Protein AF-A0A914XL50-F1 (afdb_monomer_lite)

pLDDT: mean 77.98, std 21.35, range [32.78, 97.94]

Foldseek 3Di:
DDDDAWQKWKDFPNHTDDCPDPQNWDADDNRPDIDRPPDDCVPRFGKMKIWTADPPPRDIDIDMDTPPDQDPVNVVVVVVVVVCVVVVVPPPDDDDDDDDDDDDDDDDDD

Radius of gyration: 24.65 Å; chains: 1; bounding box: 49×65×57 Å

Secondary structure (DSSP, 8-state):
----PPEEEEEETTEEE-TTSTT--EEETTTTEEE-SS--HHHH-EEEEEEEE-TTT--EEEEEEEESPPPHHHHHHHHHHHHHHHHHTT-SS----------PPPPPP-

Structure (mmCIF, N/CA/C/O backbone):
data_AF-A0A914XL50-F1
#
_entry.id   AF-A0A914XL50-F1
#
loop_
_atom_site.group_PDB
_atom_site.id
_atom_site.type_symbol
_atom_site.label_atom_id
_atom_site.label_alt_id
_atom_site.label_comp_id
_atom_site.label_asym_id
_atom_site.label_entity_id
_atom_site.label_seq_id
_atom_site.pdbx_PDB_ins_code
_atom_site.Cartn_x
_atom_site.Cartn_y
_atom_site.Cartn_z
_atom_site.occupancy
_atom_site.B_iso_or_equiv
_atom_site.auth_seq_id
_atom_site.auth_comp_id
_atom_site.auth_asym_id
_atom_site.auth_atom_id
_atom_site.pdbx_PDB_model_num
ATOM 1 N N . MET A 1 1 ? 2.205 -12.822 -28.667 1.00 46.56 1 MET A N 1
ATOM 2 C CA . MET A 1 1 ? 3.116 -11.905 -27.942 1.00 46.56 1 MET A CA 1
ATOM 3 C C . MET A 1 1 ? 2.837 -12.045 -26.453 1.00 46.56 1 MET A C 1
ATOM 5 O O . MET A 1 1 ? 1.671 -12.047 -26.083 1.00 46.56 1 MET A O 1
ATOM 9 N N . LYS A 1 2 ? 3.857 -12.240 -25.608 1.00 56.06 2 LYS A N 1
ATOM 10 C CA . LYS A 1 2 ? 3.673 -12.361 -24.151 1.00 56.06 2 LYS A CA 1
ATOM 11 C C . LYS A 1 2 ? 3.478 -10.951 -23.580 1.00 56.06 2 LYS A C 1
ATOM 13 O O . LYS A 1 2 ? 4.356 -10.113 -23.761 1.00 56.06 2 LYS A O 1
ATOM 18 N N . SER A 1 3 ? 2.335 -10.681 -22.948 1.00 67.25 3 SER A N 1
ATOM 19 C CA . SER A 1 3 ? 2.118 -9.417 -22.233 1.00 67.25 3 SER A CA 1
ATOM 20 C C . SER A 1 3 ? 3.105 -9.333 -21.067 1.00 67.25 3 SER A C 1
ATOM 22 O O . SER A 1 3 ? 3.161 -10.248 -20.241 1.00 67.25 3 SER A O 1
ATOM 24 N N . MET A 1 4 ? 3.934 -8.287 -21.033 1.00 76.50 4 MET A N 1
ATOM 25 C CA . MET A 1 4 ? 4.899 -8.086 -19.956 1.00 76.50 4 MET A CA 1
ATOM 26 C C . MET A 1 4 ? 4.248 -7.267 -18.848 1.00 76.50 4 MET A C 1
ATOM 28 O O . MET A 1 4 ? 3.923 -6.101 -19.038 1.00 76.50 4 MET A O 1
ATOM 32 N N . GLN A 1 5 ? 4.056 -7.896 -17.691 1.00 85.75 5 GLN A N 1
ATOM 33 C CA . GLN A 1 5 ? 3.471 -7.241 -16.526 1.00 85.75 5 GLN A CA 1
ATOM 34 C C . GLN A 1 5 ? 4.523 -6.406 -15.778 1.00 85.75 5 GLN A C 1
ATOM 36 O O . GLN A 1 5 ? 5.655 -6.893 -15.617 1.00 85.75 5 GLN A O 1
ATOM 41 N N . PRO A 1 6 ? 4.174 -5.196 -15.301 1.00 92.19 6 PRO A N 1
ATOM 42 C CA . PRO A 1 6 ? 5.083 -4.366 -14.516 1.00 92.19 6 PRO A CA 1
ATOM 43 C C . PRO A 1 6 ? 5.420 -5.027 -13.172 1.00 92.19 6 PRO A C 1
ATOM 45 O O . PRO A 1 6 ? 4.756 -5.969 -12.741 1.00 92.19 6 PRO A O 1
ATOM 48 N N . ASN A 1 7 ? 6.473 -4.547 -12.515 1.00 95.25 7 ASN A N 1
ATOM 49 C CA . ASN A 1 7 ? 6.749 -4.902 -11.122 1.00 95.25 7 ASN A CA 1
ATOM 50 C C . ASN A 1 7 ? 6.065 -3.899 -10.195 1.00 95.25 7 ASN A C 1
ATOM 52 O O . ASN A 1 7 ? 6.185 -2.694 -10.420 1.00 95.25 7 ASN A O 1
ATOM 56 N N . VAL A 1 8 ? 5.403 -4.385 -9.148 1.00 96.62 8 VAL A N 1
ATOM 57 C CA . VAL A 1 8 ? 4.748 -3.546 -8.139 1.00 96.62 8 VAL A CA 1
ATOM 58 C C . VAL A 1 8 ? 5.452 -3.714 -6.798 1.00 96.62 8 VAL A C 1
ATOM 60 O O . VAL A 1 8 ? 5.760 -4.829 -6.384 1.00 96.62 8 VAL A O 1
ATOM 63 N N . PHE A 1 9 ? 5.709 -2.598 -6.122 1.00 96.94 9 PHE A N 1
ATOM 64 C CA . PHE A 1 9 ? 6.367 -2.553 -4.824 1.00 96.94 9 PHE A CA 1
ATOM 65 C C . PHE A 1 9 ? 5.570 -1.678 -3.868 1.00 96.94 9 PHE A C 1
ATOM 67 O O . PHE A 1 9 ? 5.147 -0.580 -4.228 1.00 96.94 9 PHE A O 1
ATOM 74 N N . TRP A 1 10 ? 5.426 -2.148 -2.633 1.00 97.94 10 TRP A N 1
ATOM 75 C CA . TRP A 1 10 ? 4.737 -1.423 -1.576 1.00 97.94 10 TRP A CA 1
ATOM 76 C C . TRP A 1 10 ? 5.702 -0.999 -0.478 1.00 97.94 10 TRP A C 1
ATOM 78 O O . TRP A 1 10 ? 6.605 -1.747 -0.097 1.00 97.94 10 TRP A O 1
ATOM 88 N N . GLN A 1 11 ? 5.490 0.199 0.054 1.00 97.56 11 GLN A N 1
ATOM 89 C CA . GLN A 1 11 ? 6.236 0.738 1.187 1.00 97.56 11 GLN A CA 1
ATOM 90 C C . GLN A 1 11 ? 5.277 1.369 2.193 1.00 97.56 11 GLN A C 1
ATOM 92 O O . GLN A 1 11 ? 4.254 1.934 1.805 1.00 97.56 11 GLN A O 1
ATOM 97 N N . LYS A 1 12 ? 5.624 1.295 3.479 1.00 96.38 12 LYS A N 1
ATOM 98 C CA . LYS A 1 12 ? 4.998 2.071 4.551 1.00 96.38 12 LYS A CA 1
ATOM 99 C C . LYS A 1 12 ? 6.036 3.031 5.125 1.00 96.38 12 LYS A C 1
ATOM 101 O O . LYS A 1 12 ? 7.051 2.593 5.669 1.00 96.38 12 LYS A O 1
ATOM 106 N N . GLY A 1 13 ? 5.797 4.333 4.999 1.00 93.56 13 GLY A N 1
ATOM 107 C CA . GLY A 1 13 ? 6.817 5.352 5.234 1.00 93.56 13 GLY A CA 1
ATOM 108 C C . GLY A 1 13 ? 8.028 5.074 4.343 1.00 93.56 13 GLY A C 1
ATOM 109 O O . GLY A 1 13 ? 7.916 5.097 3.122 1.00 93.56 1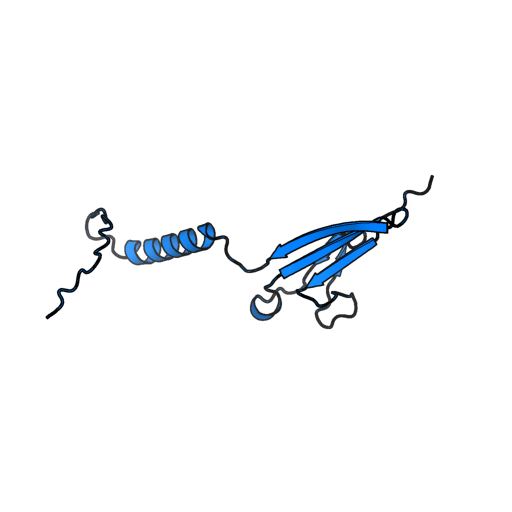3 GLY A O 1
ATOM 110 N N . TYR A 1 14 ? 9.161 4.739 4.960 1.00 93.19 14 TYR A N 1
ATOM 111 C CA . TYR A 1 14 ? 10.399 4.379 4.259 1.00 93.19 14 TYR A CA 1
ATOM 112 C C . TYR A 1 14 ? 10.672 2.865 4.219 1.00 93.19 14 TYR A C 1
ATOM 114 O O . TYR A 1 14 ? 11.610 2.426 3.554 1.00 93.19 14 TYR A O 1
ATOM 122 N N . ALA A 1 15 ? 9.867 2.052 4.909 1.00 94.88 15 ALA A N 1
ATOM 123 C CA . ALA A 1 15 ? 10.082 0.613 5.020 1.00 94.88 15 ALA A CA 1
ATOM 124 C C . ALA A 1 15 ? 9.383 -0.149 3.887 1.00 94.88 15 ALA A C 1
ATOM 126 O O . ALA A 1 15 ? 8.198 0.062 3.622 1.00 94.88 15 ALA A O 1
ATOM 127 N N . ALA A 1 16 ? 10.104 -1.065 3.238 1.00 96.31 16 ALA A N 1
ATOM 128 C CA . ALA A 1 16 ? 9.518 -1.972 2.258 1.00 96.31 16 ALA A CA 1
ATOM 129 C C . ALA A 1 16 ? 8.536 -2.940 2.927 1.00 96.31 16 ALA A C 1
ATOM 131 O O . ALA A 1 16 ? 8.815 -3.499 3.989 1.00 96.31 16 ALA A O 1
ATOM 132 N N . ILE A 1 17 ? 7.389 -3.150 2.285 1.00 97.12 17 ILE A N 1
ATOM 133 C CA . ILE A 1 17 ? 6.400 -4.131 2.715 1.00 97.12 17 ILE A CA 1
ATOM 134 C C . ILE A 1 17 ? 6.642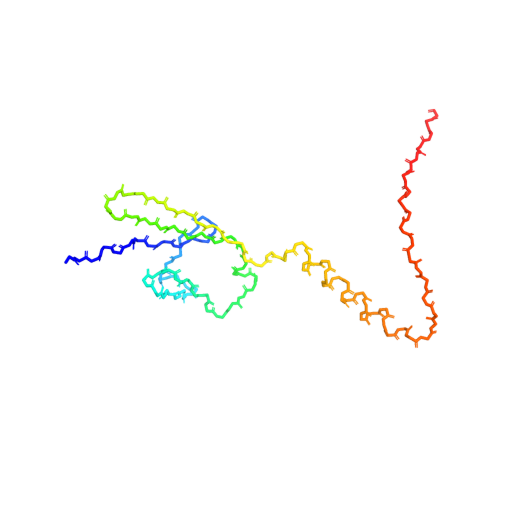 -5.415 1.931 1.00 97.12 17 ILE A C 1
ATOM 136 O O . ILE A 1 17 ? 6.527 -5.437 0.707 1.00 97.12 17 ILE A O 1
ATOM 140 N N . THR A 1 18 ? 6.959 -6.490 2.644 1.00 93.94 18 THR A N 1
ATOM 141 C CA . THR A 1 18 ? 7.230 -7.808 2.063 1.00 93.94 18 THR A CA 1
ATOM 142 C C . THR A 1 18 ? 6.263 -8.856 2.610 1.00 93.94 18 THR A C 1
ATOM 144 O O . THR A 1 18 ? 5.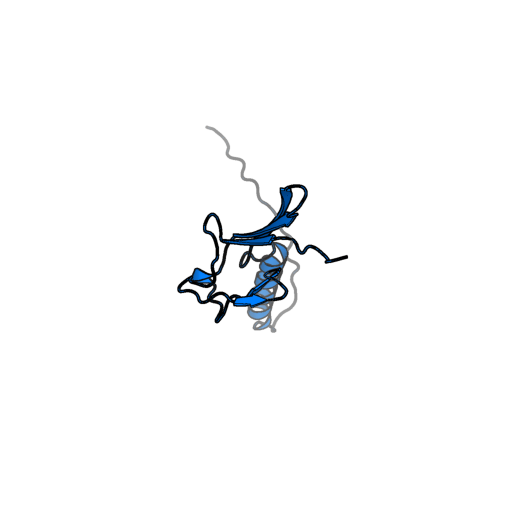628 -8.659 3.651 1.00 93.94 18 THR A O 1
ATOM 147 N N . LYS A 1 19 ? 6.153 -9.987 1.901 1.00 88.44 19 LYS A N 1
ATOM 148 C CA . LYS A 1 19 ? 5.336 -11.144 2.312 1.00 88.44 19 LYS A CA 1
ATOM 149 C C . LYS A 1 19 ? 5.835 -11.765 3.623 1.00 88.44 19 LYS A C 1
ATOM 151 O O . LYS A 1 19 ? 5.026 -12.255 4.399 1.00 88.44 19 LYS A O 1
ATOM 156 N N . ASP A 1 20 ? 7.132 -11.640 3.898 1.00 89.69 20 ASP A N 1
ATOM 157 C CA . ASP A 1 20 ? 7.787 -12.191 5.092 1.00 89.69 20 ASP A CA 1
ATOM 158 C C . ASP A 1 20 ? 7.687 -11.270 6.318 1.00 89.69 20 ASP A C 1
ATOM 160 O O . ASP A 1 20 ? 8.229 -11.564 7.384 1.00 89.69 20 ASP A O 1
ATOM 164 N N . SER A 1 21 ? 7.009 -10.126 6.188 1.00 89.25 21 SER A N 1
ATOM 165 C CA . SER A 1 21 ? 6.775 -9.234 7.318 1.00 89.25 21 SER A CA 1
ATOM 166 C C . SER A 1 21 ? 5.976 -9.950 8.418 1.00 89.25 21 SER A C 1
ATOM 168 O O . SER A 1 21 ? 4.941 -10.550 8.114 1.00 89.25 21 SER A O 1
ATOM 170 N N . PRO A 1 22 ? 6.325 -9.777 9.711 1.00 89.88 22 PRO A N 1
ATOM 171 C CA . PRO A 1 22 ? 5.545 -10.310 10.835 1.00 89.88 22 PRO A CA 1
ATOM 172 C C . PRO A 1 22 ? 4.073 -9.870 10.843 1.00 89.88 22 PRO A C 1
ATOM 174 O O . PRO A 1 22 ? 3.227 -10.496 11.481 1.00 89.88 22 PRO A O 1
ATOM 177 N N . ARG A 1 23 ? 3.743 -8.783 10.129 1.00 92.19 23 ARG A N 1
ATOM 178 C CA . ARG A 1 23 ? 2.371 -8.285 9.981 1.00 92.19 23 ARG A CA 1
ATOM 179 C C . ARG A 1 23 ? 1.501 -9.166 9.072 1.00 92.19 23 ARG A C 1
ATOM 181 O O . ARG A 1 23 ? 0.278 -9.030 9.122 1.00 92.19 23 ARG A O 1
ATOM 188 N N . ASN A 1 24 ? 2.105 -10.084 8.310 1.00 93.44 24 ASN A N 1
ATOM 189 C CA . ASN A 1 24 ? 1.458 -11.020 7.384 1.00 93.44 24 ASN A CA 1
ATOM 190 C C . ASN A 1 24 ? 0.665 -10.334 6.258 1.00 93.44 24 ASN A C 1
ATOM 192 O O . ASN A 1 24 ? -0.461 -10.731 5.946 1.00 93.44 24 ASN A O 1
ATOM 196 N N . TYR A 1 25 ? 1.231 -9.282 5.660 1.00 95.38 25 TYR A N 1
ATOM 197 C CA . TYR A 1 25 ? 0.611 -8.601 4.522 1.00 95.38 25 TYR A CA 1
ATOM 198 C C . TYR A 1 25 ? 0.319 -9.575 3.379 1.00 95.38 25 TYR A C 1
ATOM 200 O O . TYR A 1 25 ? 1.115 -10.464 3.071 1.00 95.38 25 TYR A O 1
ATOM 208 N N . LYS A 1 26 ? -0.833 -9.385 2.734 1.00 95.88 26 LYS A N 1
ATOM 209 C CA . LYS A 1 26 ? -1.231 -10.166 1.561 1.00 95.88 26 LYS A CA 1
ATOM 210 C C . LYS A 1 26 ? -1.252 -9.273 0.334 1.00 95.88 26 LYS A C 1
ATOM 212 O O . LYS A 1 26 ? -1.555 -8.088 0.431 1.00 95.88 26 LYS A O 1
ATOM 217 N N . PHE A 1 27 ? -0.945 -9.872 -0.805 1.00 96.31 27 PHE A N 1
ATOM 218 C CA . PHE A 1 27 ? -0.861 -9.186 -2.081 1.00 96.31 27 PHE A CA 1
ATOM 219 C C . PHE A 1 27 ? -1.761 -9.894 -3.086 1.00 96.31 27 PHE A C 1
ATOM 221 O O . PHE A 1 27 ? -1.720 -11.123 -3.187 1.00 96.31 27 PHE A O 1
ATOM 228 N N . PHE A 1 28 ? -2.566 -9.124 -3.811 1.00 94.88 28 PHE A N 1
ATOM 229 C CA . PHE A 1 28 ? -3.474 -9.627 -4.840 1.00 94.88 28 PHE A CA 1
ATOM 230 C C . PHE A 1 28 ? -3.240 -8.903 -6.167 1.00 94.88 28 PHE A C 1
ATOM 232 O O . PHE A 1 28 ? -2.544 -7.890 -6.213 1.00 94.88 28 PHE A O 1
ATOM 239 N N . GLU A 1 29 ? -3.804 -9.450 -7.247 1.00 93.62 29 GLU A N 1
ATOM 240 C CA . GLU A 1 29 ? -3.773 -8.845 -8.588 1.00 93.62 29 GLU A CA 1
ATOM 241 C C . GLU A 1 29 ? -2.352 -8.514 -9.079 1.00 93.62 29 GLU A C 1
ATOM 243 O O . GLU A 1 29 ? -2.065 -7.400 -9.507 1.00 93.62 29 GLU A O 1
ATOM 248 N N . ASN A 1 30 ? -1.438 -9.490 -9.019 1.00 92.19 30 ASN A N 1
ATOM 249 C CA . ASN A 1 30 ? -0.014 -9.297 -9.348 1.00 92.19 30 ASN A CA 1
ATOM 250 C C . ASN A 1 30 ? 0.633 -8.194 -8.495 1.00 92.19 30 ASN A C 1
ATOM 252 O O . ASN A 1 30 ? 1.320 -7.307 -8.994 1.00 92.19 30 ASN A O 1
ATOM 256 N N . ASP A 1 31 ? 0.358 -8.262 -7.194 1.00 94.81 31 ASP A N 1
ATOM 257 C CA . ASP A 1 31 ? 0.844 -7.350 -6.164 1.00 94.81 31 ASP A CA 1
ATOM 258 C C . ASP A 1 31 ? 0.330 -5.895 -6.277 1.00 94.81 31 ASP A C 1
ATOM 260 O O . ASP A 1 31 ? 0.774 -5.025 -5.528 1.00 94.81 31 ASP A O 1
ATOM 264 N N . GLN A 1 32 ? -0.667 -5.625 -7.131 1.00 93.12 32 GLN A N 1
ATOM 265 C CA . GLN A 1 32 ? -1.323 -4.312 -7.262 1.00 93.12 32 GLN A CA 1
ATOM 266 C C . GLN A 1 32 ? -2.217 -3.945 -6.078 1.00 93.12 32 GLN A C 1
ATOM 268 O O . GLN A 1 32 ? -2.478 -2.765 -5.860 1.00 93.12 32 GLN A O 1
ATOM 273 N N . VAL A 1 33 ? -2.677 -4.930 -5.309 1.00 95.31 33 VAL A N 1
ATOM 274 C CA . VAL A 1 33 ? -3.524 -4.706 -4.134 1.00 95.31 33 VAL A CA 1
ATOM 275 C C . VAL A 1 33 ? -2.784 -5.172 -2.890 1.00 95.31 33 VAL A C 1
ATOM 277 O O . VAL A 1 33 ? -2.487 -6.359 -2.747 1.00 95.31 33 VAL A O 1
ATOM 280 N N . LEU A 1 34 ? -2.523 -4.240 -1.971 1.00 96.81 34 LEU A N 1
ATOM 281 C CA . LEU A 1 34 ? -2.017 -4.531 -0.633 1.00 96.81 34 LEU A CA 1
ATOM 282 C C . LEU A 1 34 ? -3.185 -4.734 0.337 1.00 96.81 34 LEU A C 1
ATOM 284 O O . LEU A 1 34 ? -4.004 -3.841 0.535 1.00 96.81 34 LEU A O 1
ATOM 288 N N . HIS A 1 35 ? -3.219 -5.885 0.999 1.00 96.19 35 HIS A N 1
ATOM 289 C CA . HIS A 1 35 ? -4.191 -6.197 2.039 1.00 96.19 35 HIS A CA 1
ATOM 290 C C . HIS A 1 35 ? -3.525 -6.279 3.415 1.00 96.19 35 HIS A C 1
ATOM 292 O O . HIS A 1 35 ? -2.623 -7.093 3.649 1.00 96.19 35 HIS A O 1
ATOM 298 N N . ILE A 1 36 ? -4.023 -5.452 4.335 1.00 95.38 36 ILE A N 1
ATOM 299 C CA . ILE A 1 36 ? -3.568 -5.341 5.723 1.00 95.38 36 ILE A CA 1
ATOM 300 C C . ILE A 1 36 ? -4.502 -6.185 6.608 1.00 95.38 36 ILE A C 1
ATOM 302 O O . ILE A 1 36 ? -5.637 -5.778 6.861 1.00 95.38 36 ILE A O 1
ATOM 306 N N . PRO A 1 37 ? -4.089 -7.379 7.071 1.00 94.00 37 PRO A N 1
ATOM 307 C CA . PRO A 1 37 ? -4.973 -8.242 7.851 1.00 94.00 37 PRO A CA 1
ATOM 308 C C . PRO A 1 37 ? -5.156 -7.724 9.282 1.00 94.00 37 PRO A C 1
ATOM 310 O O . PRO A 1 37 ? -4.181 -7.362 9.935 1.00 94.00 37 PRO A O 1
ATOM 313 N N . LYS A 1 38 ? -6.377 -7.817 9.827 1.00 92.62 38 LYS A N 1
ATOM 314 C CA . LYS A 1 38 ? -6.697 -7.422 11.216 1.00 92.62 38 LYS A CA 1
ATOM 315 C C . LYS A 1 38 ? -6.228 -5.992 11.526 1.00 92.62 38 LYS A C 1
ATOM 317 O O . LYS A 1 38 ? -5.375 -5.821 12.390 1.00 92.62 38 LYS A O 1
ATOM 322 N N . PHE A 1 39 ? -6.708 -5.014 10.761 1.00 92.62 39 PHE A N 1
ATOM 323 C CA . PHE A 1 39 ? -6.280 -3.615 10.852 1.00 92.62 39 PHE A CA 1
ATOM 324 C C . PHE A 1 39 ? -6.296 -3.079 12.297 1.00 92.62 39 PHE A C 1
ATOM 326 O O . PHE A 1 39 ? -7.284 -3.244 13.012 1.00 92.62 39 PHE A O 1
ATOM 333 N N . ASP A 1 40 ? -5.200 -2.440 12.702 1.00 93.19 40 ASP A N 1
ATOM 334 C CA . ASP A 1 40 ? -4.987 -1.812 14.008 1.00 93.19 40 ASP A CA 1
ATOM 335 C C . ASP A 1 40 ? -4.517 -0.363 13.784 1.00 93.19 40 ASP A C 1
ATOM 337 O O . ASP A 1 40 ? -3.369 -0.167 13.378 1.00 93.19 40 ASP A O 1
ATOM 341 N N . PRO A 1 41 ? -5.348 0.661 14.059 1.00 91.00 41 PRO A N 1
ATOM 342 C CA . PRO A 1 41 ? -5.001 2.058 13.799 1.00 91.00 41 PRO A CA 1
ATOM 343 C C . PRO A 1 41 ? -3.682 2.504 14.442 1.00 91.00 41 PRO A C 1
ATOM 345 O O . PRO A 1 41 ? -2.937 3.272 13.836 1.00 91.00 41 PRO A O 1
ATOM 348 N N . ALA A 1 42 ? -3.348 1.999 15.635 1.00 90.38 42 ALA A N 1
ATOM 349 C CA . ALA A 1 42 ? -2.127 2.387 16.342 1.00 90.38 42 ALA A CA 1
ATOM 350 C C . ALA A 1 42 ? -0.853 1.900 15.630 1.00 90.38 42 ALA A C 1
ATOM 352 O O . ALA A 1 42 ? 0.218 2.479 15.804 1.00 90.38 42 ALA A O 1
ATOM 353 N N . LYS A 1 43 ? -0.963 0.836 14.826 1.00 92.19 43 LYS A N 1
ATOM 354 C CA . LYS A 1 43 ? 0.161 0.220 14.104 1.00 92.19 43 LYS A CA 1
ATOM 355 C C . LYS A 1 43 ? 0.121 0.480 12.607 1.00 92.19 43 LYS A C 1
ATOM 357 O O . LYS A 1 43 ? 1.171 0.576 11.971 1.00 92.19 43 LYS A O 1
ATOM 362 N N . ASP A 1 44 ? -1.077 0.550 12.040 1.00 94.19 44 ASP A N 1
ATOM 363 C CA . ASP A 1 44 ? -1.333 0.492 10.606 1.00 94.19 44 ASP A CA 1
ATOM 364 C C . ASP A 1 44 ? -1.634 1.871 10.004 1.00 94.19 44 ASP A C 1
ATOM 366 O O . ASP A 1 44 ? -1.423 2.042 8.810 1.00 94.19 44 ASP A O 1
ATOM 370 N N . ASN A 1 45 ? -1.960 2.894 10.800 1.00 94.75 45 ASN A N 1
ATOM 371 C CA . ASN A 1 45 ? -2.030 4.266 10.287 1.00 94.75 45 ASN A CA 1
ATOM 372 C C . ASN A 1 45 ? -0.678 4.742 9.730 1.00 94.75 45 ASN A C 1
ATOM 374 O O . ASN A 1 45 ? 0.393 4.264 10.127 1.00 94.75 45 ASN A O 1
ATOM 378 N N . GLY A 1 46 ? -0.740 5.690 8.800 1.00 94.75 46 GLY A N 1
ATOM 379 C CA . GLY A 1 46 ? 0.415 6.348 8.204 1.00 94.75 46 GLY A CA 1
ATOM 380 C C . GLY A 1 46 ? 0.419 6.303 6.680 1.00 94.75 46 GLY A C 1
ATOM 381 O O . GLY A 1 46 ? -0.556 5.930 6.027 1.00 94.75 46 GLY A O 1
ATOM 382 N N . LYS A 1 47 ? 1.553 6.706 6.113 1.00 96.81 47 LYS A N 1
ATOM 383 C CA . LYS A 1 47 ? 1.742 6.872 4.674 1.00 96.81 47 LYS A CA 1
ATOM 384 C C . LYS A 1 47 ? 2.170 5.567 4.006 1.00 96.81 47 LYS A C 1
ATOM 386 O O . LYS A 1 47 ? 3.159 4.958 4.409 1.00 96.81 47 LYS A O 1
ATOM 391 N N . TYR A 1 48 ? 1.462 5.176 2.961 1.00 96.94 48 TYR A N 1
ATOM 392 C CA . TYR A 1 48 ? 1.753 4.032 2.110 1.00 96.94 48 TYR A CA 1
ATOM 393 C C . TYR A 1 48 ? 2.095 4.513 0.705 1.00 96.94 48 TYR A C 1
ATOM 395 O O . TYR A 1 48 ? 1.510 5.474 0.210 1.00 96.94 48 TYR A O 1
ATOM 403 N N . SER A 1 49 ? 3.034 3.834 0.057 1.00 97.75 49 SER A N 1
ATOM 404 C CA . SER A 1 49 ? 3.457 4.133 -1.307 1.00 97.75 49 SER A CA 1
ATOM 405 C C . SER A 1 49 ? 3.391 2.877 -2.159 1.00 97.75 49 SER A C 1
ATOM 407 O O . SER A 1 49 ? 3.901 1.831 -1.755 1.00 97.75 49 SER A O 1
ATOM 409 N N . CYS A 1 50 ? 2.791 2.996 -3.339 1.00 97.56 50 CYS A N 1
ATOM 410 C CA . CYS A 1 50 ? 2.793 1.984 -4.383 1.00 97.56 50 CYS A CA 1
ATOM 411 C C . CYS A 1 50 ? 3.664 2.472 -5.539 1.00 97.56 50 CYS A C 1
ATOM 413 O O . CYS A 1 50 ? 3.354 3.482 -6.182 1.00 97.56 50 CYS A O 1
ATOM 415 N N . LYS A 1 51 ? 4.750 1.746 -5.800 1.00 97.38 51 LYS A N 1
ATOM 416 C CA . LYS A 1 51 ? 5.664 2.000 -6.909 1.00 97.38 51 LYS A CA 1
ATOM 417 C C . LYS A 1 51 ? 5.494 0.919 -7.965 1.00 97.38 51 LYS A C 1
ATOM 419 O O . LYS A 1 51 ? 5.719 -0.257 -7.696 1.00 97.38 51 LYS A O 1
ATOM 424 N N . VAL A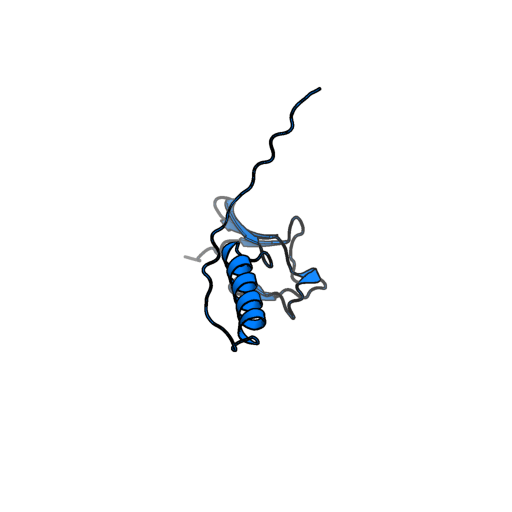 1 52 ? 5.158 1.332 -9.178 1.00 96.69 52 VAL A N 1
ATOM 425 C CA . VAL A 1 52 ? 5.014 0.463 -10.347 1.00 96.69 52 VAL A CA 1
ATOM 426 C C . VAL A 1 52 ? 6.174 0.739 -11.293 1.00 96.69 52 VAL A C 1
ATOM 428 O O . VAL A 1 52 ? 6.414 1.894 -11.632 1.00 96.69 52 VAL A O 1
ATOM 431 N N . VAL A 1 53 ? 6.899 -0.298 -11.708 1.00 96.56 53 VAL A N 1
ATOM 432 C CA . VAL A 1 53 ? 8.068 -0.196 -12.594 1.00 96.56 53 VAL A CA 1
ATOM 433 C C . VAL A 1 53 ? 7.823 -0.995 -13.868 1.00 96.56 53 VAL A C 1
ATOM 435 O O . VAL A 1 53 ? 7.605 -2.210 -13.820 1.00 96.56 53 VAL A O 1
ATOM 438 N N . ASP A 1 54 ? 7.892 -0.323 -15.014 1.00 93.62 54 ASP A N 1
ATOM 439 C CA . ASP A 1 54 ? 7.871 -0.971 -16.319 1.00 93.62 54 ASP A CA 1
ATOM 440 C C . ASP A 1 54 ? 9.189 -1.717 -16.561 1.00 93.62 54 ASP A C 1
ATOM 442 O O . ASP A 1 54 ? 10.273 -1.135 -16.541 1.00 93.62 54 ASP A O 1
ATOM 446 N N . LYS A 1 55 ? 9.103 -3.026 -16.817 1.00 90.12 55 LYS A N 1
ATOM 447 C CA . LYS A 1 55 ? 10.283 -3.901 -16.935 1.00 90.12 55 LYS A CA 1
ATOM 448 C C . LYS A 1 55 ? 11.156 -3.612 -18.155 1.00 90.12 55 LYS A C 1
ATOM 450 O O . LYS A 1 55 ? 12.309 -4.025 -18.167 1.00 90.12 55 LYS A O 1
ATOM 455 N N . ARG A 1 56 ? 10.608 -2.975 -19.195 1.00 90.69 56 ARG A N 1
ATOM 456 C CA . ARG A 1 56 ? 11.325 -2.741 -20.456 1.00 90.69 56 ARG A CA 1
ATOM 457 C C . ARG A 1 56 ? 12.060 -1.411 -20.441 1.00 90.69 56 ARG A C 1
ATOM 459 O O . ARG A 1 56 ? 13.229 -1.351 -20.788 1.00 90.69 56 ARG A O 1
ATOM 466 N N . SER A 1 57 ? 11.339 -0.353 -20.102 1.00 93.25 57 SER A N 1
ATOM 467 C CA . SER A 1 57 ? 11.844 1.019 -20.120 1.00 93.25 57 SER A CA 1
ATOM 468 C C . SER A 1 57 ? 12.514 1.422 -18.811 1.00 93.25 57 SER A C 1
ATOM 470 O O . SER A 1 57 ? 13.251 2.401 -18.787 1.00 93.25 57 SER A O 1
ATOM 472 N N . GLY A 1 58 ? 12.230 0.713 -17.714 1.00 92.44 58 GLY A N 1
ATOM 473 C CA . GLY A 1 58 ? 12.629 1.125 -16.370 1.00 92.44 58 GLY A CA 1
ATOM 474 C C . GLY A 1 58 ? 11.834 2.320 -15.836 1.00 92.44 58 GLY A C 1
ATOM 475 O O . GLY A 1 58 ? 12.086 2.756 -14.712 1.00 92.44 58 GLY A O 1
ATOM 476 N N . ALA A 1 59 ? 10.871 2.847 -16.603 1.00 95.00 59 ALA A N 1
ATOM 477 C CA . ALA A 1 59 ? 10.010 3.931 -16.156 1.00 95.00 59 ALA A CA 1
ATOM 478 C C . ALA A 1 59 ? 9.234 3.506 -14.905 1.00 95.00 59 ALA A C 1
ATOM 480 O O . ALA A 1 59 ? 8.755 2.374 -14.809 1.00 95.00 59 ALA A O 1
ATOM 481 N N . ALA A 1 60 ? 9.101 4.423 -13.949 1.00 95.06 60 ALA A N 1
ATOM 482 C CA . ALA A 1 60 ? 8.424 4.159 -12.693 1.00 95.06 60 ALA A CA 1
ATOM 483 C C . ALA A 1 60 ? 7.344 5.202 -12.411 1.00 95.06 60 ALA A C 1
ATOM 485 O O . ALA A 1 60 ? 7.550 6.398 -12.613 1.00 95.06 60 ALA A O 1
ATOM 486 N N . LEU A 1 61 ? 6.212 4.740 -11.890 1.00 95.56 61 LEU A N 1
ATOM 487 C CA . LEU A 1 61 ? 5.158 5.574 -11.328 1.00 95.56 61 LEU A CA 1
ATOM 488 C C . LEU A 1 61 ? 5.070 5.301 -9.834 1.00 95.56 61 LEU A C 1
ATOM 490 O O . LEU A 1 61 ? 5.118 4.148 -9.412 1.00 95.56 61 LEU A O 1
ATOM 494 N N . ASN A 1 62 ? 4.931 6.359 -9.043 1.00 96.12 62 ASN A N 1
ATOM 495 C CA . ASN A 1 62 ? 4.748 6.256 -7.604 1.00 96.12 62 ASN A CA 1
ATOM 496 C C . ASN A 1 62 ? 3.449 6.951 -7.200 1.00 96.12 62 ASN A C 1
ATOM 498 O O . ASN A 1 62 ? 3.187 8.079 -7.627 1.00 96.12 62 ASN A O 1
ATOM 502 N N . ARG A 1 63 ? 2.635 6.282 -6.386 1.00 96.06 63 ARG A N 1
ATOM 503 C CA . ARG A 1 63 ? 1.417 6.847 -5.801 1.00 96.06 63 ARG A CA 1
ATOM 504 C C . ARG A 1 63 ? 1.438 6.652 -4.301 1.00 96.06 63 ARG A C 1
ATOM 506 O O . ARG A 1 63 ? 1.714 5.559 -3.822 1.00 96.06 63 ARG A O 1
ATOM 513 N N . GLU A 1 64 ? 1.122 7.718 -3.586 1.00 95.44 64 GLU A N 1
ATOM 514 C CA . GLU A 1 64 ? 1.106 7.737 -2.132 1.00 95.44 64 GLU A CA 1
ATOM 515 C C . GLU A 1 64 ? -0.331 7.873 -1.632 1.00 95.44 64 GLU A C 1
ATOM 517 O O . GLU A 1 64 ? -1.141 8.588 -2.223 1.00 95.44 64 GLU A O 1
ATOM 522 N N . VAL A 1 65 ? -0.635 7.180 -0.542 1.00 92.94 65 VAL A N 1
ATOM 523 C CA . VAL A 1 65 ? -1.913 7.245 0.165 1.00 92.94 65 VAL A CA 1
ATOM 524 C C . VAL A 1 65 ? -1.633 7.281 1.658 1.00 92.94 65 VAL A C 1
ATOM 526 O O . VAL A 1 65 ? -0.773 6.556 2.151 1.00 92.94 65 VAL A O 1
ATOM 529 N N . GLU A 1 66 ? -2.338 8.127 2.392 1.00 93.19 66 GLU A N 1
ATOM 530 C CA . GLU A 1 66 ? -2.225 8.194 3.844 1.00 93.19 66 GLU A CA 1
ATOM 531 C C . GLU A 1 66 ? -3.475 7.593 4.483 1.00 93.19 66 GLU A C 1
ATOM 533 O O . GLU A 1 66 ? -4.598 7.971 4.156 1.00 93.19 66 GLU A O 1
ATOM 538 N N . ILE A 1 67 ? -3.276 6.609 5.360 1.00 91.69 67 ILE A N 1
ATOM 539 C CA . ILE A 1 67 ? -4.346 5.890 6.052 1.00 91.69 67 ILE A CA 1
ATOM 540 C C . ILE A 1 67 ? -4.435 6.410 7.486 1.00 91.69 67 ILE A C 1
ATOM 542 O O . ILE A 1 67 ? -3.421 6.533 8.172 1.00 91.69 67 ILE A O 1
ATOM 546 N N . GLY A 1 68 ? -5.657 6.671 7.953 1.00 83.25 68 GLY A N 1
ATOM 547 C CA . GLY A 1 68 ? -5.919 7.067 9.338 1.00 83.25 68 GLY A CA 1
ATOM 548 C C . GLY A 1 68 ? -5.828 8.564 9.621 1.00 83.25 68 GLY A C 1
ATOM 549 O O . GLY A 1 68 ? -5.988 8.962 10.771 1.00 83.25 68 GLY A O 1
ATOM 550 N N . VAL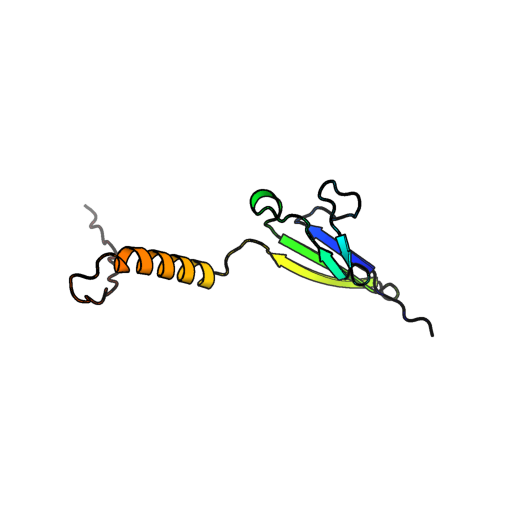 A 1 69 ? -5.620 9.392 8.595 1.00 72.81 69 VAL A N 1
ATOM 551 C CA . VAL A 1 69 ? -5.857 10.835 8.683 1.00 72.81 69 VAL A CA 1
ATOM 552 C C . VAL A 1 69 ? -7.317 11.087 8.304 1.00 72.81 69 VAL A C 1
ATOM 554 O O . VAL A 1 69 ? -7.695 10.796 7.166 1.00 72.81 69 VAL A O 1
ATOM 557 N N . PRO A 1 70 ? -8.160 11.596 9.223 1.00 66.75 70 PRO A N 1
ATOM 558 C CA . PRO A 1 70 ? -9.495 12.057 8.864 1.00 66.75 70 PRO A CA 1
ATOM 559 C C . PRO A 1 70 ? -9.349 13.137 7.796 1.00 66.75 70 PRO A C 1
ATOM 561 O O . PRO A 1 70 ? -8.509 14.034 7.941 1.00 66.75 70 PRO A O 1
ATOM 564 N N . ARG A 1 71 ? -10.150 13.103 6.725 1.00 64.38 71 ARG A N 1
ATOM 565 C CA . ARG A 1 71 ? -10.194 14.275 5.839 1.00 64.38 71 ARG A CA 1
ATOM 566 C C . ARG A 1 71 ? -10.672 15.451 6.694 1.00 64.38 71 ARG A C 1
ATOM 568 O O . ARG A 1 71 ? -11.467 15.246 7.605 1.00 64.38 71 ARG A O 1
ATOM 575 N N . LYS A 1 72 ? -10.187 16.673 6.440 1.00 62.12 72 LYS A N 1
ATOM 576 C CA . LYS A 1 72 ? -10.544 17.861 7.252 1.00 62.12 72 LYS A CA 1
ATOM 577 C C . LYS A 1 72 ? -12.053 17.957 7.525 1.00 62.12 72 LYS A C 1
ATOM 579 O O . LYS A 1 72 ? -12.447 18.220 8.653 1.00 62.12 72 LYS A O 1
ATOM 584 N N . ASN A 1 73 ? -12.859 17.637 6.516 1.00 62.72 73 ASN A N 1
ATOM 585 C CA . ASN A 1 73 ? -14.315 17.641 6.605 1.00 62.72 73 ASN A CA 1
ATOM 586 C C . ASN A 1 73 ? -14.860 16.496 7.479 1.00 62.72 73 ASN A C 1
ATOM 588 O O . ASN A 1 73 ? -15.817 16.707 8.203 1.00 62.72 73 ASN A O 1
ATOM 592 N N . ASP A 1 74 ? -14.221 15.320 7.494 1.00 69.00 74 ASP A N 1
ATOM 593 C CA . ASP A 1 74 ? -14.650 14.181 8.319 1.00 69.00 74 ASP A CA 1
ATOM 594 C C . ASP A 1 74 ? -14.487 14.486 9.828 1.00 69.00 74 ASP A C 1
ATOM 596 O O . ASP A 1 74 ? -15.261 13.998 10.649 1.00 69.00 74 ASP A O 1
ATOM 600 N N . LEU A 1 75 ? -13.493 15.302 10.212 1.00 67.75 75 LEU A N 1
ATOM 601 C CA . LEU A 1 75 ? -13.304 15.732 11.605 1.00 67.75 75 LEU A CA 1
ATOM 602 C C . LEU A 1 75 ? -14.329 16.796 12.016 1.00 67.75 75 LEU A C 1
ATOM 604 O O . LEU A 1 75 ? -14.835 16.765 13.138 1.00 67.75 75 LEU A O 1
ATOM 608 N N . GLU A 1 76 ? -14.634 17.722 11.109 1.00 71.81 76 GLU A N 1
ATOM 609 C CA . GLU A 1 76 ? -15.676 18.729 11.302 1.00 71.81 76 GLU A CA 1
ATOM 610 C C . GLU A 1 76 ? -17.057 18.067 11.402 1.00 71.81 76 GLU A C 1
ATOM 612 O O . GLU A 1 76 ? -17.801 18.342 12.339 1.00 71.81 76 GLU A O 1
ATOM 617 N N . ASP A 1 77 ? -17.352 17.097 10.537 1.00 70.75 77 ASP A N 1
ATOM 618 C CA . ASP A 1 77 ? -18.582 16.304 10.562 1.00 70.75 77 ASP A CA 1
ATOM 619 C C . ASP A 1 77 ? -18.686 15.435 11.821 1.00 70.75 77 ASP A C 1
ATOM 621 O O . ASP A 1 77 ? -19.758 15.353 12.429 1.00 70.75 77 ASP A O 1
ATOM 625 N N . LEU A 1 78 ? -17.582 14.827 12.273 1.00 75.38 78 LEU A N 1
ATOM 626 C CA . LEU A 1 78 ? -17.545 14.085 13.536 1.00 75.38 78 LEU A CA 1
ATOM 627 C C . LEU A 1 78 ? -17.804 15.010 14.732 1.00 75.38 78 LEU A C 1
ATOM 629 O O . LEU A 1 78 ? -18.612 14.679 15.600 1.00 75.38 78 LEU A O 1
ATOM 633 N N . CYS A 1 79 ? -17.158 16.178 14.764 1.00 74.31 79 CYS A N 1
ATOM 634 C CA . CYS A 1 79 ? -17.364 17.183 15.803 1.00 74.31 79 CYS A CA 1
ATOM 635 C C . CYS A 1 79 ? -18.820 17.669 15.809 1.00 74.31 79 CYS A C 1
ATOM 637 O O . CYS A 1 79 ? -19.479 17.627 16.845 1.00 74.31 79 CYS A O 1
ATOM 639 N N . ASN A 1 80 ? -19.366 18.015 14.641 1.00 76.56 80 ASN A N 1
ATOM 640 C CA . ASN A 1 80 ? -20.751 18.450 14.472 1.00 76.56 80 ASN A CA 1
ATOM 641 C C . ASN A 1 80 ? -21.752 17.364 14.887 1.00 76.56 80 ASN A C 1
ATOM 643 O O . ASN A 1 80 ? -22.765 17.670 15.521 1.00 76.56 80 ASN A O 1
ATOM 647 N N . THR A 1 81 ? -21.462 16.096 14.588 1.00 77.81 81 THR A N 1
ATOM 648 C CA . THR A 1 81 ? -22.294 14.951 14.984 1.00 77.81 81 THR A CA 1
ATOM 649 C C . THR A 1 81 ? -22.289 14.761 16.500 1.00 77.81 81 THR A C 1
ATOM 651 O O . THR A 1 81 ? -23.352 14.642 17.112 1.00 77.81 81 THR A O 1
ATOM 654 N N . LEU A 1 82 ? -21.112 14.795 17.133 1.00 79.94 82 LEU A N 1
ATOM 655 C CA . LEU A 1 82 ? -20.984 14.676 18.587 1.00 79.94 82 LEU A CA 1
ATOM 656 C C . LEU A 1 82 ? -21.630 15.869 19.304 1.00 79.94 82 LEU A C 1
ATOM 658 O O . LEU A 1 82 ? -22.433 15.665 20.216 1.00 79.94 82 LEU A O 1
ATOM 662 N N . CYS A 1 83 ? -21.376 17.096 18.843 1.00 76.62 83 CYS A N 1
ATOM 663 C CA . CYS A 1 83 ? -22.018 18.307 19.353 1.00 76.62 83 CYS A CA 1
ATOM 664 C C . CYS A 1 83 ? -23.543 18.236 19.227 1.00 76.62 83 CYS A C 1
ATOM 666 O O . CYS A 1 83 ? -24.246 18.518 20.193 1.00 76.62 83 CYS A O 1
ATOM 668 N N . SER A 1 84 ? -24.070 17.793 18.083 1.00 75.12 84 SER A N 1
ATOM 669 C CA . SER A 1 84 ? -25.518 17.657 17.879 1.00 75.12 84 SER A CA 1
ATOM 670 C C . SER A 1 84 ? -26.133 16.575 18.764 1.00 75.12 84 SER A C 1
ATOM 672 O O . SER A 1 84 ? -27.236 16.762 19.269 1.00 75.12 84 SER A O 1
ATOM 674 N N . SER A 1 85 ? -25.426 15.470 19.008 1.00 72.31 85 SER A N 1
ATOM 675 C CA . SER A 1 85 ? -25.896 14.417 19.916 1.00 72.31 85 SER A CA 1
ATOM 676 C C . SER A 1 85 ? -25.939 14.881 21.376 1.00 72.31 85 SER A C 1
ATOM 678 O O . SER A 1 85 ? -26.891 14.575 22.087 1.00 72.31 85 SER A O 1
ATOM 680 N N . TYR A 1 86 ? -24.967 15.691 21.806 1.00 69.44 86 TYR A N 1
ATOM 681 C CA . TYR A 1 86 ? -24.901 16.209 23.172 1.00 69.44 86 TYR A CA 1
ATOM 682 C C . TYR A 1 86 ? -25.884 17.368 23.397 1.00 69.44 86 TYR A C 1
ATOM 684 O O . TYR A 1 86 ? -26.578 17.420 24.411 1.00 69.44 86 TYR A O 1
ATOM 692 N N . CYS A 1 87 ? -26.016 18.270 22.421 1.00 65.06 87 CYS A N 1
ATOM 693 C CA . CYS A 1 87 ? -26.984 19.367 22.466 1.00 65.06 87 CYS A CA 1
ATOM 694 C C . CYS A 1 87 ? -28.427 18.901 22.195 1.00 65.06 87 CYS A C 1
ATOM 696 O O . CYS A 1 87 ? -29.370 19.539 22.658 1.00 65.06 87 CYS A O 1
ATOM 698 N N . GLY A 1 88 ? -28.621 17.782 21.490 1.00 54.34 88 GLY A N 1
ATOM 699 C CA . GLY A 1 88 ? -29.930 17.188 21.197 1.00 54.34 88 GLY A CA 1
ATOM 700 C C . GLY A 1 88 ? -30.582 16.463 22.379 1.00 54.34 88 GLY A C 1
ATOM 701 O O . GLY A 1 88 ? -31.797 16.284 22.376 1.00 54.34 88 GLY A O 1
ATOM 702 N N . ILE A 1 89 ? -29.816 16.111 23.418 1.00 51.00 89 ILE A N 1
ATOM 703 C CA . ILE A 1 89 ? -30.354 15.550 24.674 1.00 51.00 89 ILE A CA 1
ATOM 704 C C . ILE A 1 89 ? -30.988 16.653 25.551 1.00 51.00 89 ILE A C 1
ATOM 706 O O . ILE A 1 89 ? -31.716 16.368 26.497 1.00 51.00 89 ILE A O 1
ATOM 710 N N . GLN A 1 90 ? -30.808 17.927 25.190 1.00 46.97 90 GLN A N 1
ATOM 711 C CA . GLN A 1 90 ? -31.453 19.077 25.827 1.00 46.97 90 GLN A CA 1
ATOM 712 C C . GLN A 1 90 ? -32.607 19.615 24.960 1.00 46.97 90 GLN A C 1
ATOM 714 O O . GLN A 1 90 ? -32.729 20.822 24.755 1.00 46.97 90 GLN A O 1
ATOM 719 N N . GLN A 1 91 ? -33.484 18.756 24.422 1.00 42.28 91 GLN A N 1
ATOM 720 C CA . GLN A 1 91 ? -34.750 19.249 23.865 1.00 42.28 91 GLN A CA 1
ATOM 721 C C . GLN A 1 91 ? -35.763 19.524 24.970 1.00 42.28 91 GLN A C 1
ATOM 723 O O . GLN A 1 91 ? -36.673 18.753 25.259 1.00 42.28 91 GLN A O 1
ATOM 728 N N . GLY A 1 92 ? -35.577 20.711 25.535 1.00 37.47 92 GLY A N 1
ATOM 729 C CA . GLY A 1 92 ? -36.566 21.463 26.274 1.00 37.47 92 GLY A CA 1
ATOM 730 C C . GLY A 1 92 ? -36.200 22.945 26.307 1.00 37.47 92 GLY A C 1
ATOM 731 O O . GLY A 1 92 ? -36.119 23.478 27.402 1.00 37.47 92 GLY A O 1
ATOM 732 N N . THR A 1 93 ? -35.889 23.594 25.165 1.00 35.34 93 THR A N 1
ATOM 733 C CA . THR A 1 93 ? -36.080 25.051 24.883 1.00 35.34 93 THR A CA 1
ATOM 734 C C . THR A 1 93 ? -35.452 25.506 23.539 1.00 35.34 93 THR A C 1
ATOM 736 O O . THR A 1 93 ? -34.625 24.788 22.978 1.00 35.34 93 THR A O 1
ATOM 739 N N . PRO A 1 94 ? -35.890 26.649 22.950 1.00 42.88 94 PRO A N 1
ATOM 740 C CA . PRO A 1 94 ? -35.761 26.926 21.516 1.00 42.88 94 PRO A CA 1
ATOM 741 C C . PRO A 1 94 ? -3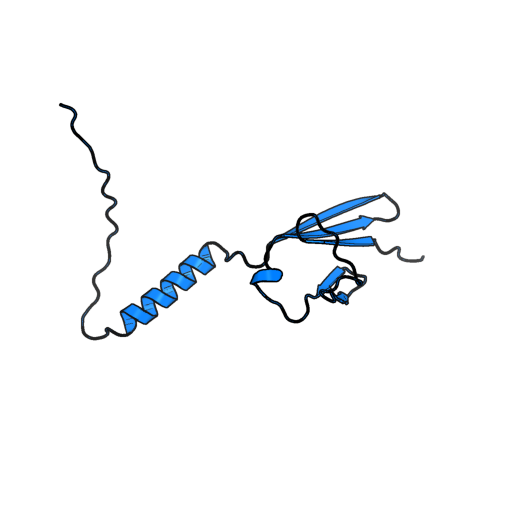4.426 27.557 21.078 1.00 42.88 94 PRO A C 1
ATOM 743 O O . PRO A 1 94 ? -33.749 28.263 21.823 1.00 42.88 94 PRO A O 1
ATOM 746 N N . LYS A 1 95 ? -34.113 27.311 19.797 1.00 49.16 95 LYS A N 1
ATOM 747 C CA . LYS A 1 95 ? -32.932 27.727 19.021 1.00 49.16 95 LYS A CA 1
ATOM 748 C C . LYS A 1 95 ? -32.498 29.179 19.277 1.00 49.16 95 LYS A C 1
ATOM 750 O O . LYS A 1 95 ? -33.251 30.107 18.992 1.00 49.16 95 LYS A O 1
ATOM 755 N N . LYS A 1 96 ? -31.228 29.376 19.646 1.00 42.03 96 LYS A N 1
ATOM 756 C CA . LYS A 1 96 ? -30.493 30.622 19.373 1.00 42.03 96 LYS A CA 1
ATOM 757 C C . LYS A 1 96 ? -29.398 30.339 18.347 1.00 42.03 96 LYS A C 1
ATOM 759 O O . LYS A 1 96 ? -28.550 29.480 18.567 1.00 42.03 96 LYS A O 1
ATOM 764 N N . GLN A 1 97 ? -29.452 31.051 17.220 1.00 44.09 97 GLN A N 1
ATOM 765 C CA . GLN A 1 97 ? -28.354 31.143 16.258 1.00 44.09 97 GLN A CA 1
ATOM 766 C C . GLN A 1 97 ? -27.094 31.613 16.989 1.00 44.09 97 GLN A C 1
ATOM 768 O O . GLN A 1 97 ? -27.095 32.681 17.601 1.00 44.09 97 GLN A O 1
ATOM 773 N N . PHE A 1 98 ? -26.026 30.823 16.920 1.00 39.94 98 PHE A N 1
ATOM 774 C CA . PHE A 1 98 ? -24.704 31.265 17.342 1.00 39.94 98 PHE A CA 1
ATOM 775 C C . PHE A 1 98 ? -24.111 32.134 16.230 1.00 39.94 98 PHE A C 1
ATOM 777 O O . PHE A 1 98 ? -23.806 31.647 15.144 1.00 39.94 98 PHE A O 1
ATOM 784 N N . VAL A 1 99 ? -23.976 33.432 16.499 1.00 42.88 99 VAL A N 1
ATOM 785 C CA . VAL A 1 99 ? -23.168 34.353 15.693 1.00 42.88 99 VAL A CA 1
ATOM 786 C C . VAL A 1 99 ? -21.753 34.314 16.261 1.00 42.88 99 VAL A C 1
ATOM 788 O O . VAL A 1 99 ? -21.538 34.704 17.408 1.00 42.88 99 VAL A O 1
ATOM 791 N N . SER A 1 100 ? -20.785 33.840 15.479 1.00 39.84 100 SER A N 1
ATOM 792 C CA . SER A 1 100 ? -19.368 33.889 15.838 1.00 39.84 100 SER A CA 1
ATOM 793 C C . SER A 1 100 ? -18.874 35.340 15.817 1.00 39.84 100 SER A C 1
ATOM 795 O O . SER A 1 100 ? -18.747 35.927 14.744 1.00 39.84 100 SER A O 1
ATOM 797 N N . HIS A 1 101 ? -18.576 35.917 16.980 1.00 36.34 101 HIS A N 1
ATOM 798 C CA . HIS A 1 101 ? -17.766 37.134 17.073 1.00 36.34 101 HIS A CA 1
ATOM 799 C C . HIS A 1 101 ? -16.329 36.739 17.426 1.00 36.34 101 HIS A C 1
ATOM 801 O O . HIS A 1 101 ? -16.085 36.178 18.493 1.00 36.34 101 HIS A O 1
ATOM 807 N N . SER A 1 102 ? -15.380 37.021 16.529 1.00 39.88 102 SER A N 1
ATOM 808 C CA . SER A 1 102 ? -13.953 37.005 16.853 1.00 39.88 102 SER A CA 1
ATOM 809 C C . SER A 1 102 ? -13.591 38.319 17.545 1.00 39.88 102 SER A C 1
ATOM 811 O O . SER A 1 102 ? -13.657 39.381 16.924 1.00 39.88 102 SER A O 1
ATOM 813 N N . SER A 1 103 ? -13.196 38.264 18.812 1.00 40.41 103 SER A N 1
ATOM 814 C CA . SER A 1 103 ? -12.661 39.425 19.526 1.00 40.41 103 SER A CA 1
ATOM 815 C C . SER A 1 103 ? -11.140 39.453 19.369 1.00 40.41 103 SER A C 1
ATOM 817 O O . SER A 1 103 ? -10.449 38.645 19.986 1.00 40.41 103 SER A O 1
ATOM 819 N N . ASN A 1 104 ? -10.613 40.374 18.556 1.00 38.84 104 ASN A N 1
ATOM 820 C CA . ASN A 1 104 ? -9.195 40.743 18.598 1.00 38.84 104 ASN A CA 1
ATOM 821 C C . ASN A 1 104 ? -8.979 41.725 19.758 1.00 38.84 104 ASN A C 1
ATOM 823 O O . ASN A 1 104 ? -9.619 42.774 19.819 1.00 38.84 104 ASN A O 1
ATOM 827 N N . ALA A 1 105 ? -8.086 41.365 20.678 1.00 38.97 105 ALA A N 1
ATOM 828 C CA . ALA A 1 105 ? -7.655 42.206 21.784 1.00 38.97 105 ALA A CA 1
ATOM 829 C C . ALA A 1 105 ? -6.639 43.255 21.297 1.00 38.97 105 ALA A C 1
ATOM 831 O O . ALA A 1 105 ? -5.622 42.894 20.710 1.00 38.97 105 ALA A O 1
ATOM 832 N N . ASN A 1 106 ? -6.898 44.534 21.577 1.00 41.69 106 ASN A N 1
ATOM 833 C CA . ASN A 1 106 ? -5.905 45.611 21.529 1.00 41.69 106 ASN A CA 1
ATOM 834 C C . ASN A 1 106 ? -5.455 45.918 22.969 1.00 41.69 106 ASN A C 1
ATOM 836 O O . ASN A 1 106 ? -6.295 46.221 23.817 1.00 41.69 106 ASN A O 1
ATOM 840 N N . MET A 1 107 ? -4.148 45.843 23.237 1.00 32.78 107 MET A N 1
ATOM 841 C CA . MET A 1 107 ? -3.507 46.383 24.447 1.00 32.78 107 MET A CA 1
ATOM 842 C C . MET A 1 107 ? -3.177 47.873 24.248 1.00 32.78 107 MET A C 1
ATOM 844 O O . MET A 1 107 ? -2.747 48.232 23.152 1.00 32.78 107 MET A O 1
ATOM 848 N N . PRO A 1 108 ? -3.289 48.727 25.280 1.00 42.28 108 PRO A N 1
ATOM 849 C CA . PRO A 1 108 ? -2.591 50.007 25.322 1.00 42.28 108 PRO A CA 1
ATOM 850 C C . PRO A 1 108 ? -1.258 49.893 26.088 1.00 42.28 108 PRO A C 1
ATOM 852 O O . PRO A 1 108 ? -1.206 49.311 27.172 1.00 42.28 108 PRO A O 1
ATOM 855 N N . GLU A 1 109 ? -0.196 50.458 25.510 1.00 42.44 109 GLU A N 1
ATOM 856 C CA . GLU A 1 109 ? 1.095 50.722 26.165 1.00 42.44 109 GLU A CA 1
ATOM 857 C C . GLU A 1 109 ? 0.958 51.835 27.223 1.00 42.44 109 GLU A C 1
ATOM 859 O O . GLU A 1 109 ? 0.178 52.776 27.046 1.00 42.44 109 GLU A O 1
ATOM 864 N N . GLN A 1 110 ? 1.734 51.722 28.307 1.00 44.72 110 GLN A N 1
ATOM 865 C CA . GLN A 1 110 ? 2.075 52.812 29.230 1.00 44.72 110 GLN A CA 1
ATOM 866 C C . GLN A 1 110 ? 3.566 53.110 29.128 1.00 44.72 110 GLN A C 1
ATOM 868 O O . GLN A 1 110 ? 4.337 52.130 29.019 1.00 44.72 110 GLN A O 1
#

Sequence (110 aa):
MKSMQPNVFWQKGYAAITKDSPRNYKFFENDQVLHIPKFDPAKDNGKYSCKVVDKRSGAALNREVEIGVPRKNDLEDLCNTLCSSYCGIQQGTPKKQFVSHSSNANMPEQ

InterPro domains:
  IPR007110 Immunoglobulin-like domain [PS50835] (1-66)
  IPR013783 Immunoglobulin-like fold [G3DSA:2.60.40.10] (1-69)
  IPR036179 Immunoglobulin-like domain superfamily [SSF48726] (5-59)

Organism: NCBI:txid2011161